Protein AF-A0A2H5MV19-F1 (afdb_monomer_lite)

Organism: Citrus unshiu (NCBI:txid55188)

Radius of gyration: 17.65 Å; chains: 1; bounding box: 37×35×42 Å

InterPro domains:
  IPR004316 Sugar transporter SWEET repeat [PF03083] (7-76)
  IPR047664 Sugar transporter SWEET [PTHR10791] (6-75)

Foldseek 3Di:
DPDPVVPVVVCVVVVPPPDPDLVVLVVLLVVLVVQLVCLPCVNPNPSVVSNVVSVVSNVVSVVVVVVVVVVVVVVVVD

Sequence (78 aa):
MVTHRATFWRIIRKKDVEEFHPYAYIAACLNCMFWILYGLPVVHPDSTLVITINAVGLALELIYLSIFCLYDRQKRGR

pLDDT: mean 78.72, std 17.38, range [39.91, 96.75]

Structure (mmCIF, N/CA/C/O backbone):
data_AF-A0A2H5MV19-F1
#
_entry.id   AF-A0A2H5MV19-F1
#
loop_
_atom_site.group_PDB
_atom_site.id
_atom_site.type_symbol
_atom_site.label_atom_id
_atom_site.label_alt_id
_atom_site.label_comp_id
_atom_site.label_asym_id
_atom_site.label_entity_id
_atom_site.label_seq_id
_atom_site.pdbx_PDB_ins_code
_atom_site.Cartn_x
_atom_site.Cartn_y
_atom_site.Cartn_z
_atom_site.occupancy
_atom_site.B_iso_or_equiv
_atom_site.auth_seq_id
_atom_site.auth_comp_id
_atom_site.auth_asym_id
_atom_site.auth_atom_id
_atom_site.pdbx_PDB_model_num
ATOM 1 N N . MET A 1 1 ? 16.609 -19.418 27.398 1.00 39.91 1 MET A N 1
ATOM 2 C CA . MET A 1 1 ? 15.826 -19.901 26.239 1.00 39.91 1 MET A CA 1
ATOM 3 C C . MET A 1 1 ? 14.409 -19.366 26.367 1.00 39.91 1 MET A C 1
ATOM 5 O O . MET A 1 1 ? 13.673 -19.833 27.223 1.00 39.91 1 MET A O 1
ATOM 9 N N . VAL A 1 2 ? 14.060 -18.326 25.606 1.00 49.12 2 VAL A N 1
ATOM 10 C CA . VAL A 1 2 ? 12.715 -17.728 25.625 1.00 49.12 2 VAL A CA 1
ATOM 11 C C . VAL A 1 2 ? 11.801 -18.588 24.753 1.00 49.12 2 VAL A C 1
ATOM 13 O O . VAL A 1 2 ? 11.987 -18.700 23.544 1.00 49.12 2 VAL A O 1
ATOM 16 N N . THR A 1 3 ? 10.847 -19.267 25.382 1.00 51.09 3 THR A N 1
ATOM 17 C CA . THR A 1 3 ? 9.955 -20.226 24.728 1.00 51.09 3 THR A CA 1
ATOM 18 C C . THR A 1 3 ? 8.859 -19.475 23.963 1.00 51.09 3 THR A C 1
ATOM 20 O O . THR A 1 3 ? 7.828 -19.123 24.527 1.00 51.09 3 THR A O 1
ATOM 23 N N . HIS A 1 4 ? 9.053 -19.262 22.658 1.00 57.47 4 HIS A N 1
ATOM 24 C CA . HIS A 1 4 ? 8.117 -18.588 21.733 1.00 57.47 4 HIS A CA 1
ATOM 25 C 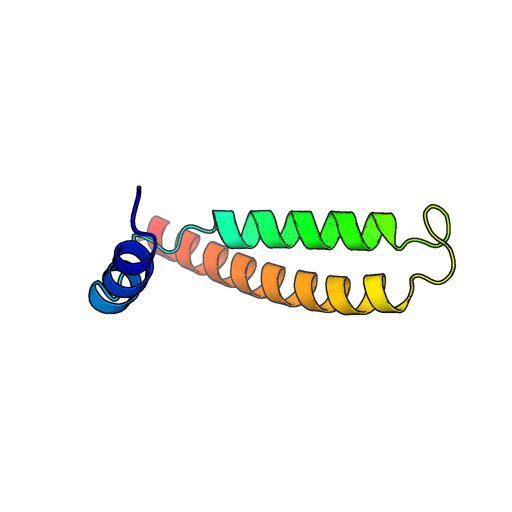C . HIS A 1 4 ? 6.674 -19.150 21.705 1.00 57.47 4 HIS A C 1
ATOM 27 O O . HIS A 1 4 ? 5.780 -18.545 21.115 1.00 57.47 4 HIS A O 1
ATOM 33 N N . ARG A 1 5 ? 6.412 -20.296 22.347 1.00 54.53 5 ARG A N 1
ATOM 34 C CA . ARG A 1 5 ? 5.109 -20.982 22.336 1.00 54.53 5 ARG A CA 1
ATOM 35 C C . ARG A 1 5 ? 4.031 -20.284 23.177 1.00 54.53 5 ARG A C 1
ATOM 37 O O . ARG A 1 5 ? 2.851 -20.451 22.890 1.00 54.53 5 ARG A O 1
ATOM 44 N N . ALA A 1 6 ? 4.404 -19.493 24.186 1.00 53.69 6 ALA A N 1
ATOM 45 C CA . ALA A 1 6 ? 3.434 -18.867 25.093 1.00 53.69 6 ALA A CA 1
ATOM 46 C C . ALA A 1 6 ? 2.781 -17.588 24.528 1.00 53.69 6 ALA A C 1
ATOM 48 O O . ALA A 1 6 ? 1.718 -17.185 24.998 1.00 53.69 6 ALA A O 1
ATOM 49 N N . THR A 1 7 ? 3.377 -16.955 23.513 1.00 61.91 7 THR A N 1
ATOM 50 C CA . THR A 1 7 ? 2.908 -15.656 23.001 1.00 61.91 7 THR A CA 1
ATOM 51 C C . THR A 1 7 ? 1.664 -15.801 22.124 1.00 61.91 7 THR A C 1
ATOM 53 O O . THR A 1 7 ? 0.664 -15.128 22.363 1.00 61.91 7 THR A O 1
ATOM 56 N N . PHE A 1 8 ? 1.680 -16.736 21.167 1.00 59.69 8 PHE A N 1
ATOM 57 C CA . PHE A 1 8 ? 0.558 -16.963 20.245 1.00 59.69 8 PHE A CA 1
ATOM 58 C C . PHE A 1 8 ? -0.712 -17.428 20.966 1.00 59.69 8 PHE A C 1
ATOM 60 O O . PHE A 1 8 ? -1.806 -16.937 20.697 1.00 59.69 8 PHE A O 1
ATOM 67 N N . TRP A 1 9 ? -0.568 -18.332 21.938 1.00 65.00 9 TRP A N 1
ATOM 68 C CA . TRP A 1 9 ? -1.702 -18.854 22.703 1.00 65.00 9 TRP A CA 1
ATOM 69 C C . TRP A 1 9 ? -2.351 -17.779 23.589 1.00 65.00 9 TRP A C 1
ATOM 71 O O . TRP A 1 9 ? -3.568 -17.772 23.770 1.00 65.00 9 TRP A O 1
ATOM 81 N N . ARG A 1 10 ? -1.555 -16.822 24.087 1.00 61.84 10 ARG A N 1
ATOM 82 C CA . ARG A 1 10 ? -2.037 -15.681 24.878 1.00 61.84 10 ARG A CA 1
ATOM 83 C C . ARG A 1 10 ? -2.833 -14.682 24.031 1.00 61.84 10 ARG A C 1
ATOM 85 O O . ARG A 1 10 ? -3.866 -14.210 24.497 1.00 61.84 10 ARG A O 1
ATOM 92 N N . ILE A 1 11 ? -2.393 -14.421 22.797 1.00 61.44 11 ILE A N 1
ATOM 93 C CA . ILE A 1 11 ? -3.080 -13.543 21.829 1.00 61.44 11 ILE A CA 1
ATOM 94 C C . ILE A 1 11 ? -4.459 -14.118 21.459 1.00 61.44 11 ILE A C 1
ATOM 96 O O . ILE A 1 11 ? -5.461 -13.412 21.501 1.00 61.44 11 ILE A O 1
ATOM 100 N N . ILE A 1 12 ? -4.539 -15.427 21.193 1.00 64.44 12 ILE A N 1
ATOM 101 C CA . ILE A 1 12 ? -5.799 -16.100 20.827 1.00 64.44 12 ILE A CA 1
ATOM 102 C C . ILE A 1 12 ? -6.793 -16.128 22.001 1.00 64.44 12 ILE A C 1
ATOM 104 O O . ILE A 1 12 ? -7.985 -15.885 21.814 1.00 64.44 12 ILE A O 1
ATOM 108 N N . ARG A 1 13 ? -6.321 -16.404 23.226 1.00 53.28 13 ARG A N 1
ATOM 109 C CA . ARG A 1 13 ? -7.179 -16.487 24.424 1.00 53.28 13 ARG A CA 1
ATOM 110 C C . ARG A 1 13 ? -7.731 -15.145 24.886 1.00 53.28 13 ARG A C 1
ATOM 112 O O . ARG A 1 13 ? -8.829 -15.128 25.433 1.00 53.28 13 ARG A O 1
ATOM 119 N N . LYS A 1 14 ? -6.984 -14.053 24.706 1.00 56.81 14 LYS A N 1
ATOM 120 C CA . LYS A 1 14 ? -7.463 -12.720 25.082 1.00 56.81 14 LYS A CA 1
ATOM 121 C C . LYS A 1 14 ? -8.610 -12.238 24.189 1.00 56.81 14 LYS A C 1
ATOM 123 O O . LYS A 1 14 ? -9.351 -11.376 24.638 1.00 56.81 14 LYS A O 1
ATOM 128 N N . LYS A 1 15 ? -8.791 -12.796 22.974 1.00 46.78 15 LYS A N 1
ATOM 129 C CA . LYS A 1 15 ? -9.731 -12.270 21.953 1.00 46.78 15 LYS A CA 1
ATOM 130 C C . LYS A 1 15 ? -9.601 -10.748 21.778 1.00 46.78 15 LYS A C 1
ATOM 132 O O . LYS A 1 15 ? -10.556 -10.063 21.434 1.00 46.78 15 LYS A O 1
ATOM 137 N N . ASP A 1 16 ? -8.401 -10.252 22.030 1.00 44.97 16 ASP A N 1
ATOM 138 C CA . ASP A 1 16 ? -8.074 -8.846 22.109 1.00 44.97 16 ASP A CA 1
ATOM 139 C C . ASP A 1 16 ? -6.792 -8.692 21.299 1.00 44.97 16 ASP A C 1
ATOM 141 O O . ASP A 1 16 ? -5.704 -9.096 21.715 1.00 44.97 16 ASP A O 1
ATOM 145 N N . VAL A 1 17 ? -6.951 -8.213 20.070 1.00 52.66 17 VAL A N 1
ATOM 146 C CA . VAL A 1 17 ? -5.910 -7.413 19.429 1.00 52.66 17 VAL A CA 1
ATOM 147 C C . VAL A 1 17 ? -6.033 -6.086 20.159 1.00 52.66 17 VAL A C 1
ATOM 149 O O . VAL A 1 17 ? -6.920 -5.328 19.794 1.00 52.66 17 VAL A O 1
ATOM 152 N N . GLU A 1 18 ? -5.280 -5.929 21.256 1.00 49.34 18 GLU A N 1
ATOM 153 C CA . GLU A 1 18 ? -5.380 -4.874 22.290 1.00 49.34 18 GLU A CA 1
ATOM 154 C C . GLU A 1 18 ? -5.520 -3.451 21.703 1.00 49.34 18 GLU A C 1
ATOM 156 O O . GLU A 1 18 ? -4.589 -2.670 21.768 1.00 49.34 18 GLU A O 1
ATOM 161 N N . GLU A 1 19 ? -6.692 -3.102 21.165 1.00 50.72 19 GLU A N 1
ATOM 162 C CA . GLU A 1 19 ? -6.970 -1.966 20.269 1.00 50.72 19 GLU A CA 1
ATOM 163 C C . GLU A 1 19 ? -6.599 -2.218 18.791 1.00 50.72 19 GLU A C 1
ATOM 165 O O . GLU A 1 19 ? -5.438 -2.367 18.410 1.00 50.72 19 GLU A O 1
ATOM 170 N N . PHE A 1 20 ? -7.608 -2.208 17.910 1.00 56.53 20 PHE A N 1
ATOM 171 C CA . PHE A 1 20 ? -7.446 -2.142 16.452 1.00 56.53 20 PHE A CA 1
ATOM 172 C C . PHE A 1 20 ? -6.757 -0.823 16.068 1.00 56.53 20 PHE A C 1
ATOM 174 O O . PHE A 1 20 ? -7.398 0.156 15.687 1.00 56.53 20 PHE A O 1
ATOM 181 N N . HIS A 1 21 ? -5.438 -0.766 16.215 1.00 66.56 21 HIS A N 1
ATOM 182 C CA . HIS A 1 21 ? -4.676 0.424 15.889 1.00 66.56 21 HIS A CA 1
ATOM 183 C C . HIS A 1 21 ? -4.394 0.433 14.376 1.00 66.56 21 HIS A C 1
ATOM 185 O O . HIS A 1 21 ? -3.821 -0.530 13.857 1.00 66.56 21 HIS A O 1
ATOM 191 N N . PRO A 1 22 ? -4.731 1.508 13.635 1.00 76.19 22 PRO A N 1
ATOM 192 C CA . PRO A 1 22 ? -4.554 1.573 12.179 1.00 76.19 22 PRO A CA 1
ATOM 193 C C . PRO A 1 22 ? -3.092 1.482 11.722 1.00 76.19 22 PRO A C 1
ATOM 195 O O . PRO A 1 22 ? -2.838 1.394 10.527 1.00 76.19 22 PRO A O 1
ATOM 198 N N . TYR A 1 23 ? -2.116 1.486 12.637 1.00 81.44 23 TYR A N 1
ATOM 199 C CA . TYR A 1 23 ? -0.689 1.464 12.315 1.00 81.44 23 TYR A CA 1
ATOM 200 C C 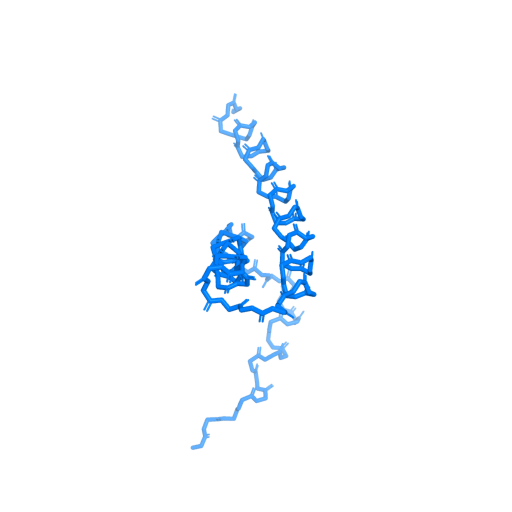. TYR A 1 23 ? -0.268 0.259 11.476 1.00 81.44 23 TYR A C 1
ATOM 202 O O . TYR A 1 23 ? 0.554 0.422 10.580 1.00 81.44 23 TYR A O 1
ATOM 210 N N . ALA A 1 24 ? -0.839 -0.924 11.722 1.00 85.19 24 ALA A N 1
ATOM 211 C CA . ALA A 1 24 ? -0.535 -2.111 10.923 1.00 85.19 24 ALA A CA 1
ATOM 212 C C . ALA A 1 24 ? -0.991 -1.939 9.462 1.00 85.19 24 ALA A C 1
ATOM 214 O O . ALA A 1 24 ? -0.229 -2.227 8.544 1.00 85.19 24 ALA A O 1
ATOM 215 N N . TYR A 1 25 ? -2.186 -1.380 9.263 1.00 86.62 25 TYR A N 1
ATOM 216 C CA . TYR A 1 25 ? -2.768 -1.096 7.947 1.00 86.62 25 TYR A CA 1
ATOM 217 C C . TYR A 1 25 ? -2.030 0.042 7.225 1.00 86.62 25 TYR A C 1
ATOM 219 O O . TYR A 1 25 ? -1.757 -0.027 6.032 1.00 86.62 25 TYR A O 1
ATOM 227 N N . ILE A 1 26 ? -1.610 1.080 7.959 1.00 89.19 26 ILE A N 1
ATOM 228 C CA . ILE A 1 26 ? -0.757 2.152 7.420 1.00 89.19 26 ILE A CA 1
ATOM 229 C C . ILE A 1 26 ? 0.602 1.587 6.983 1.00 89.19 26 ILE A C 1
ATOM 231 O O . ILE A 1 26 ? 1.077 1.904 5.893 1.00 89.19 26 ILE A O 1
ATOM 235 N N . ALA A 1 27 ? 1.222 0.731 7.799 1.00 91.31 27 ALA A N 1
ATOM 236 C CA . ALA A 1 27 ? 2.486 0.085 7.456 1.00 91.31 27 ALA A CA 1
ATOM 237 C C . ALA A 1 27 ? 2.345 -0.834 6.231 1.00 91.31 27 ALA A C 1
ATOM 239 O O . ALA A 1 27 ? 3.213 -0.822 5.359 1.00 91.31 27 ALA A O 1
ATOM 240 N N . ALA A 1 28 ? 1.241 -1.579 6.126 1.00 91.19 28 ALA A N 1
ATOM 241 C CA . ALA A 1 28 ? 0.934 -2.415 4.969 1.00 91.19 28 ALA A CA 1
ATOM 242 C C . ALA A 1 28 ? 0.718 -1.580 3.694 1.00 91.19 28 ALA A C 1
ATOM 244 O O . ALA A 1 28 ? 1.315 -1.889 2.663 1.00 91.19 28 ALA A O 1
ATOM 245 N N . CYS A 1 29 ? -0.023 -0.468 3.779 1.00 93.50 29 CYS A N 1
ATOM 246 C CA . CYS A 1 29 ? -0.151 0.516 2.699 1.00 93.50 29 CYS A CA 1
ATOM 247 C C . CYS A 1 29 ? 1.216 1.000 2.201 1.00 93.50 29 CYS A C 1
ATOM 249 O O . CYS A 1 29 ? 1.484 0.960 1.000 1.00 93.50 29 CYS A O 1
ATOM 251 N N . LEU A 1 30 ? 2.094 1.431 3.115 1.00 94.12 30 LEU A N 1
ATOM 252 C CA . LEU A 1 30 ? 3.439 1.899 2.768 1.00 94.12 30 LEU A CA 1
ATOM 253 C C . LEU A 1 30 ? 4.279 0.789 2.128 1.00 94.12 30 LEU A C 1
ATOM 255 O O . LEU A 1 30 ? 4.948 1.027 1.124 1.00 94.12 30 LEU A O 1
ATOM 259 N N . ASN A 1 31 ? 4.206 -0.433 2.661 1.00 94.12 31 ASN A N 1
ATOM 260 C CA . ASN A 1 31 ? 4.879 -1.597 2.095 1.00 94.12 31 ASN A CA 1
ATOM 261 C C . ASN A 1 31 ? 4.412 -1.870 0.655 1.00 94.12 31 ASN A C 1
ATOM 263 O O . ASN A 1 31 ? 5.245 -2.003 -0.240 1.00 94.12 31 ASN A O 1
ATOM 267 N N . CYS A 1 32 ? 3.100 -1.887 0.402 1.00 95.00 32 CYS A N 1
ATOM 268 C CA . CYS A 1 32 ? 2.565 -2.070 -0.947 1.00 95.00 32 CYS A CA 1
ATOM 269 C C . CYS A 1 32 ? 2.995 -0.941 -1.892 1.00 95.00 32 CYS A C 1
ATOM 271 O O . CYS A 1 32 ? 3.368 -1.210 -3.032 1.00 95.00 32 CYS A O 1
ATOM 273 N N . MET A 1 33 ? 3.016 0.309 -1.420 1.00 95.06 33 MET A N 1
ATOM 274 C CA . MET A 1 33 ? 3.517 1.452 -2.189 1.00 95.06 33 MET A CA 1
ATOM 275 C C . MET A 1 33 ? 4.987 1.275 -2.589 1.00 95.06 33 MET A C 1
ATOM 277 O O . MET A 1 33 ? 5.327 1.478 -3.754 1.00 95.06 33 MET A O 1
ATOM 281 N N . PHE A 1 34 ? 5.851 0.841 -1.667 1.00 95.81 34 PHE A N 1
ATOM 282 C CA . PHE A 1 34 ? 7.259 0.583 -1.977 1.00 95.81 34 PHE A CA 1
ATO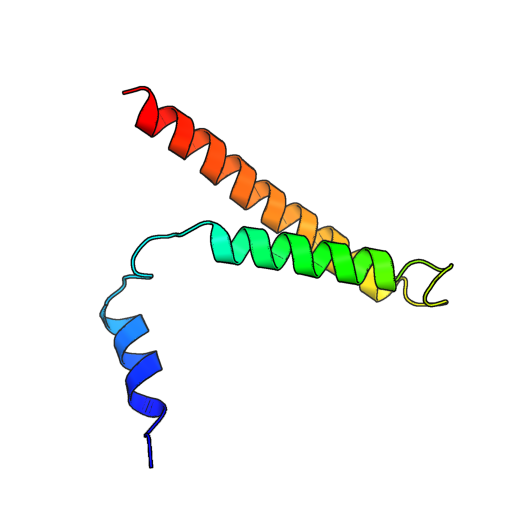M 283 C C . PHE A 1 34 ? 7.443 -0.560 -2.976 1.00 95.81 34 PHE A C 1
ATOM 285 O O . PHE A 1 34 ? 8.260 -0.439 -3.886 1.00 95.81 34 PHE A O 1
ATOM 292 N N . TRP A 1 35 ? 6.658 -1.632 -2.871 1.00 94.44 35 TRP A N 1
ATOM 293 C CA . TRP A 1 35 ? 6.714 -2.734 -3.833 1.00 94.44 35 TRP A CA 1
ATOM 294 C C . TRP A 1 35 ? 6.216 -2.349 -5.227 1.00 94.44 35 TRP A C 1
ATOM 296 O O . TRP A 1 35 ? 6.773 -2.813 -6.221 1.00 94.44 35 TRP A O 1
ATOM 306 N N . ILE A 1 36 ? 5.207 -1.479 -5.322 1.00 93.94 36 ILE A N 1
ATOM 307 C CA . ILE A 1 36 ? 4.752 -0.933 -6.606 1.00 93.94 36 ILE A CA 1
ATOM 308 C C . ILE A 1 36 ? 5.848 -0.064 -7.226 1.00 93.94 36 ILE A C 1
ATOM 310 O O . ILE A 1 36 ? 6.152 -0.239 -8.403 1.00 93.94 36 ILE A O 1
ATOM 314 N N . LEU A 1 37 ? 6.471 0.826 -6.443 1.00 94.06 37 LEU A N 1
ATOM 315 C CA . LEU A 1 37 ? 7.585 1.662 -6.906 1.00 94.06 37 LEU A CA 1
ATOM 316 C C . LEU A 1 37 ? 8.778 0.819 -7.371 1.00 94.06 37 LEU A C 1
ATOM 318 O O . LEU A 1 37 ? 9.359 1.109 -8.413 1.00 94.06 37 LEU A O 1
ATOM 322 N N . TYR A 1 38 ? 9.110 -0.240 -6.632 1.00 92.50 38 TYR A N 1
ATOM 323 C CA . TYR A 1 38 ? 10.146 -1.198 -7.010 1.00 92.50 38 TYR A CA 1
ATOM 324 C C . TYR A 1 38 ? 9.806 -1.944 -8.306 1.00 92.50 38 TYR A C 1
ATOM 326 O O . TYR A 1 38 ? 10.674 -2.137 -9.152 1.00 92.50 38 TYR A O 1
ATOM 334 N N . GLY A 1 39 ? 8.546 -2.345 -8.481 1.00 91.31 39 GLY A N 1
ATOM 335 C CA . GLY A 1 39 ? 8.105 -3.104 -9.648 1.00 91.31 39 GLY A CA 1
ATOM 336 C C . GLY A 1 39 ? 8.022 -2.293 -10.944 1.00 91.31 39 GLY A C 1
ATOM 337 O O . GLY A 1 39 ? 7.824 -2.891 -12.001 1.00 91.31 39 GLY A O 1
ATOM 338 N N . LEU A 1 40 ? 8.143 -0.958 -10.887 1.00 92.56 40 LEU A N 1
ATOM 339 C CA . LEU A 1 40 ? 8.103 -0.102 -12.073 1.00 92.56 40 LEU A CA 1
ATOM 340 C C . LEU A 1 40 ? 9.199 -0.498 -13.074 1.00 92.56 40 LEU A C 1
ATOM 342 O O . LEU A 1 40 ? 10.338 -0.723 -12.668 1.00 92.56 40 LEU A O 1
ATOM 346 N N . PRO A 1 41 ? 8.917 -0.467 -14.390 1.00 86.75 41 PRO A N 1
ATOM 347 C CA . PRO A 1 41 ? 9.858 -0.920 -15.419 1.00 86.75 41 PRO A CA 1
ATOM 348 C C . PRO A 1 41 ? 11.152 -0.092 -15.486 1.00 86.75 41 PRO A C 1
ATOM 350 O O . PRO A 1 41 ? 12.151 -0.565 -16.015 1.00 86.75 41 PRO A O 1
ATOM 353 N N . VAL A 1 42 ? 11.146 1.127 -14.934 1.00 90.06 42 VAL A N 1
ATOM 354 C CA . VAL A 1 42 ? 12.340 1.981 -14.785 1.00 90.06 42 VAL A CA 1
ATOM 355 C C . VAL A 1 42 ? 13.295 1.453 -13.706 1.00 90.06 42 VAL A C 1
ATOM 357 O O . VAL A 1 42 ? 14.498 1.667 -13.805 1.00 90.06 42 VAL A O 1
ATOM 360 N N . VAL A 1 43 ? 12.769 0.785 -12.675 1.00 90.00 43 VAL A N 1
ATOM 361 C CA . VAL A 1 43 ? 13.540 0.274 -11.531 1.00 90.00 43 VAL A CA 1
ATOM 362 C C . VAL A 1 43 ? 13.838 -1.210 -11.702 1.00 90.00 43 VAL A C 1
ATOM 364 O O . VAL A 1 43 ? 14.989 -1.623 -11.578 1.00 90.00 43 VAL A O 1
ATOM 367 N N . HIS A 1 44 ? 12.810 -2.006 -12.002 1.00 85.94 44 HIS A N 1
ATOM 368 C CA . HIS A 1 44 ? 12.941 -3.436 -12.223 1.00 85.94 44 HIS A CA 1
ATOM 369 C C . HIS A 1 44 ? 12.095 -3.878 -13.429 1.00 85.94 44 HIS A C 1
ATOM 371 O O . HIS A 1 44 ? 10.868 -3.973 -13.319 1.00 85.94 44 HIS A O 1
ATOM 377 N N . PRO A 1 45 ? 12.724 -4.173 -14.582 1.00 86.19 45 PRO A N 1
ATOM 378 C CA . PRO A 1 45 ? 12.010 -4.713 -15.732 1.00 86.19 45 PRO A CA 1
ATOM 379 C C . PRO A 1 45 ? 11.360 -6.070 -15.402 1.00 86.19 45 PRO A C 1
ATOM 381 O O . PRO A 1 45 ? 11.798 -6.779 -14.494 1.00 86.19 45 PRO A O 1
ATOM 384 N N . ASP A 1 46 ? 10.276 -6.394 -16.1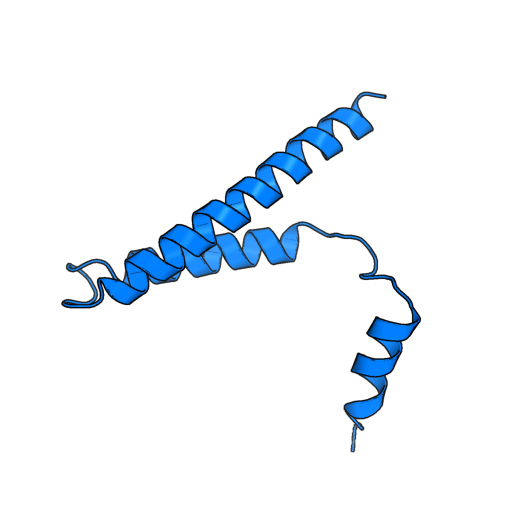12 1.00 87.75 46 ASP A N 1
ATOM 385 C CA . ASP A 1 46 ? 9.512 -7.653 -16.021 1.00 87.75 46 ASP A CA 1
ATOM 386 C C . ASP A 1 46 ? 8.848 -7.981 -14.662 1.00 87.75 46 ASP A C 1
ATOM 388 O O . ASP A 1 46 ? 8.402 -9.102 -14.423 1.00 87.75 46 ASP A O 1
ATOM 392 N N . SER A 1 47 ? 8.675 -6.987 -13.786 1.00 89.69 47 SER A N 1
ATOM 393 C CA . SER A 1 47 ? 8.050 -7.142 -12.457 1.00 89.69 47 SER A CA 1
ATOM 394 C C . SER A 1 47 ? 6.537 -6.857 -12.421 1.00 89.69 47 SER A C 1
ATOM 396 O O . SER A 1 47 ? 5.987 -6.439 -11.399 1.00 89.69 47 SER A O 1
ATOM 398 N N . THR A 1 48 ? 5.814 -7.105 -13.517 1.00 89.38 48 THR A N 1
ATOM 399 C CA . THR A 1 48 ? 4.380 -6.767 -13.644 1.00 89.38 48 THR A CA 1
ATOM 400 C C . THR A 1 48 ? 3.510 -7.483 -12.609 1.00 89.38 48 THR A C 1
ATOM 402 O O . THR A 1 48 ? 2.599 -6.880 -12.043 1.00 89.38 48 THR A O 1
ATOM 405 N N . LEU A 1 49 ? 3.819 -8.748 -12.297 1.00 91.06 49 LEU A N 1
ATOM 406 C CA . LEU A 1 49 ? 3.085 -9.516 -11.287 1.00 91.06 49 LEU A CA 1
ATOM 407 C C . LEU A 1 49 ? 3.197 -8.864 -9.901 1.00 91.06 49 LEU A C 1
ATOM 409 O O . LEU A 1 49 ? 2.187 -8.728 -9.213 1.00 91.06 49 LEU A O 1
ATOM 413 N N . VAL A 1 50 ? 4.394 -8.388 -9.536 1.00 92.25 50 VAL A N 1
ATOM 414 C CA . VAL A 1 50 ? 4.674 -7.706 -8.260 1.00 92.25 50 VAL A CA 1
ATOM 415 C C . VAL A 1 50 ? 3.867 -6.416 -8.141 1.00 92.25 50 VAL A C 1
ATOM 417 O O . VAL A 1 50 ? 3.290 -6.161 -7.083 1.00 92.25 50 VAL A O 1
ATOM 420 N N . ILE A 1 51 ? 3.752 -5.639 -9.223 1.00 93.94 51 ILE A N 1
ATOM 421 C CA . ILE A 1 51 ? 2.878 -4.459 -9.252 1.00 93.94 51 ILE A CA 1
ATOM 422 C C . ILE A 1 51 ? 1.425 -4.876 -9.021 1.00 93.94 51 ILE A C 1
ATOM 424 O O . ILE A 1 51 ? 0.767 -4.314 -8.153 1.00 93.94 51 ILE A O 1
ATOM 428 N N . THR A 1 52 ? 0.913 -5.856 -9.773 1.00 95.06 52 THR A N 1
ATOM 429 C CA . THR A 1 52 ? -0.518 -6.207 -9.721 1.00 95.06 52 THR A CA 1
ATOM 430 C C . THR A 1 52 ? -0.962 -6.712 -8.348 1.00 95.06 52 THR A C 1
ATOM 432 O O . THR A 1 52 ? -1.973 -6.242 -7.830 1.00 95.06 52 THR A O 1
ATOM 435 N N . ILE A 1 53 ? -0.190 -7.600 -7.710 1.00 95.81 53 ILE A N 1
ATOM 436 C CA . ILE A 1 53 ? -0.522 -8.113 -6.374 1.00 95.81 53 ILE A CA 1
ATOM 437 C C . ILE A 1 53 ? -0.467 -7.012 -5.312 1.00 95.81 53 ILE A C 1
ATOM 439 O O . ILE A 1 53 ? -1.375 -6.910 -4.486 1.00 95.81 53 ILE A O 1
ATOM 443 N N . ASN A 1 54 ? 0.547 -6.143 -5.359 1.00 95.38 54 ASN A N 1
ATOM 444 C CA . ASN A 1 54 ? 0.663 -5.045 -4.402 1.00 95.38 54 ASN A CA 1
ATOM 445 C C . ASN A 1 54 ? -0.358 -3.933 -4.664 1.00 95.38 54 ASN A C 1
ATOM 447 O O . ASN A 1 54 ? -0.786 -3.289 -3.715 1.00 95.38 54 ASN A O 1
ATOM 451 N N . ALA A 1 55 ? -0.810 -3.736 -5.905 1.00 95.38 55 ALA A N 1
ATOM 452 C CA . ALA A 1 55 ? -1.892 -2.808 -6.225 1.00 95.38 55 ALA A CA 1
ATOM 453 C C . ALA A 1 55 ? -3.238 -3.281 -5.654 1.00 95.38 55 ALA A C 1
ATOM 455 O O . ALA A 1 55 ? -3.972 -2.480 -5.076 1.00 95.38 55 ALA A O 1
ATOM 456 N N . VAL A 1 56 ? -3.543 -4.581 -5.752 1.00 96.75 56 VAL A N 1
ATOM 457 C CA . VAL A 1 56 ? -4.739 -5.159 -5.114 1.00 96.75 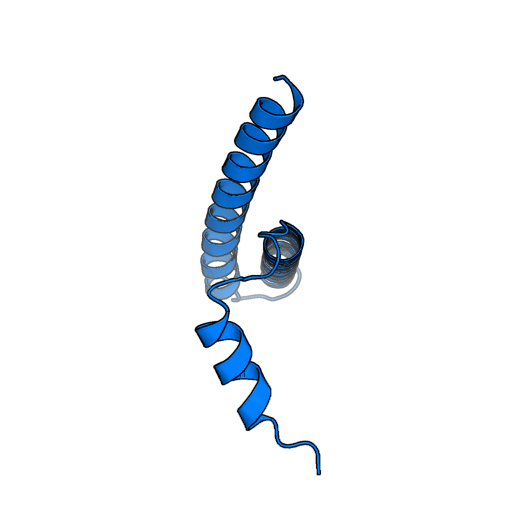56 VAL A CA 1
ATOM 458 C C . VAL A 1 56 ? -4.634 -5.068 -3.589 1.00 96.75 56 VAL A C 1
ATOM 460 O O . VAL A 1 56 ? -5.594 -4.659 -2.939 1.00 96.75 56 VAL A O 1
ATOM 463 N N . GLY A 1 57 ? -3.463 -5.382 -3.023 1.00 93.38 57 GLY A N 1
ATOM 464 C CA . GLY A 1 57 ? -3.194 -5.216 -1.592 1.00 93.38 57 GLY A CA 1
ATOM 465 C C . GLY A 1 57 ? -3.414 -3.776 -1.127 1.00 93.38 57 GLY A C 1
ATOM 466 O O . GLY A 1 57 ? -4.188 -3.538 -0.206 1.00 93.38 57 GLY A O 1
ATOM 467 N N . LEU A 1 58 ? -2.835 -2.803 -1.834 1.00 95.69 58 LEU A N 1
ATOM 468 C CA . LEU A 1 58 ? -3.000 -1.379 -1.543 1.00 95.69 58 LEU A CA 1
ATOM 469 C C . LEU A 1 58 ? -4.472 -0.946 -1.587 1.00 95.69 58 LEU A C 1
ATOM 471 O O . LEU A 1 58 ? -4.911 -0.193 -0.722 1.00 95.69 58 LEU A O 1
ATOM 475 N N . ALA A 1 59 ? -5.252 -1.430 -2.559 1.00 96.38 59 ALA A N 1
ATOM 476 C CA . ALA A 1 59 ? -6.676 -1.118 -2.644 1.00 96.38 59 ALA A CA 1
ATOM 477 C C . ALA A 1 59 ? -7.455 -1.621 -1.414 1.00 96.38 59 ALA A C 1
ATOM 479 O O . ALA A 1 59 ? -8.277 -0.886 -0.868 1.00 96.38 59 ALA A O 1
ATOM 480 N N . LEU A 1 60 ? -7.175 -2.841 -0.946 1.00 93.50 60 LEU A N 1
ATOM 481 C CA . LEU A 1 60 ? -7.816 -3.410 0.245 1.00 93.50 60 LEU A CA 1
ATOM 482 C C . LEU A 1 60 ? -7.443 -2.648 1.524 1.00 93.50 60 LEU A C 1
ATOM 484 O O . LEU A 1 60 ? -8.324 -2.320 2.320 1.00 93.50 60 LEU A O 1
ATOM 488 N N . GLU A 1 61 ? -6.162 -2.320 1.695 1.00 93.00 61 GLU A N 1
ATOM 489 C CA . GLU A 1 61 ? -5.667 -1.555 2.845 1.00 93.00 61 GLU A CA 1
ATOM 490 C C . GLU A 1 61 ? -6.272 -0.138 2.885 1.00 93.00 61 GLU A C 1
ATOM 492 O O . GLU A 1 61 ? -6.713 0.335 3.936 1.00 93.00 61 GLU A O 1
ATOM 497 N N . LEU A 1 62 ? -6.393 0.524 1.728 1.00 92.75 62 LEU A N 1
ATOM 498 C CA . LEU A 1 62 ? -7.051 1.828 1.611 1.00 92.75 62 LEU A CA 1
ATOM 499 C C . LEU A 1 62 ? -8.548 1.762 1.929 1.00 92.75 62 LEU A C 1
ATOM 501 O O . LEU A 1 62 ? -9.056 2.652 2.612 1.00 92.75 62 LEU A O 1
ATOM 505 N N . ILE A 1 63 ? -9.258 0.715 1.487 1.00 93.69 63 ILE A N 1
ATOM 506 C CA . ILE A 1 63 ? -10.663 0.501 1.864 1.00 93.69 63 ILE A CA 1
ATOM 507 C C . ILE A 1 63 ? -10.768 0.376 3.384 1.00 93.69 63 ILE A C 1
ATOM 509 O O . ILE A 1 63 ? -11.572 1.077 3.999 1.00 93.69 63 ILE A O 1
ATOM 513 N N . TYR A 1 64 ? -9.921 -0.442 4.008 1.00 88.88 64 TYR A N 1
ATOM 514 C CA . TYR A 1 64 ? -9.935 -0.619 5.455 1.00 88.88 64 TYR A CA 1
ATOM 515 C C . TYR A 1 64 ? -9.681 0.699 6.205 1.00 88.88 64 TYR A C 1
ATOM 517 O O . TYR A 1 64 ? -10.465 1.084 7.076 1.00 88.88 64 TYR A O 1
ATOM 525 N N . LEU A 1 65 ? -8.633 1.438 5.828 1.00 89.62 65 LEU A N 1
ATOM 526 C CA . LEU A 1 65 ? -8.306 2.734 6.429 1.00 89.62 65 LEU A CA 1
ATOM 527 C C . LEU A 1 65 ? -9.397 3.784 6.196 1.00 89.62 65 LEU A C 1
ATOM 529 O O . LEU A 1 65 ? -9.657 4.600 7.082 1.00 89.62 65 LEU A O 1
ATOM 533 N N . SER A 1 66 ? -10.061 3.761 5.037 1.00 89.81 66 SER A N 1
ATOM 534 C CA . SER A 1 66 ? -11.170 4.672 4.742 1.00 89.81 66 SER A CA 1
ATOM 535 C C . SER A 1 66 ? -12.360 4.427 5.671 1.00 89.81 66 SER A C 1
ATOM 537 O O . SER A 1 66 ? -12.884 5.374 6.257 1.00 89.81 66 SER A O 1
ATOM 539 N N . ILE A 1 67 ? -12.723 3.158 5.892 1.00 88.44 67 ILE A N 1
ATOM 540 C CA . ILE A 1 67 ? -13.769 2.761 6.837 1.00 88.44 67 ILE A CA 1
ATOM 541 C C . ILE A 1 67 ? -13.360 3.189 8.248 1.00 88.44 67 ILE A C 1
ATOM 543 O O . ILE A 1 67 ? -14.130 3.865 8.929 1.00 88.44 67 ILE A O 1
ATOM 547 N N . PHE A 1 68 ? -12.132 2.873 8.667 1.00 85.38 68 PHE A N 1
ATOM 548 C CA . PHE A 1 68 ? -11.617 3.255 9.979 1.00 85.38 68 PHE A CA 1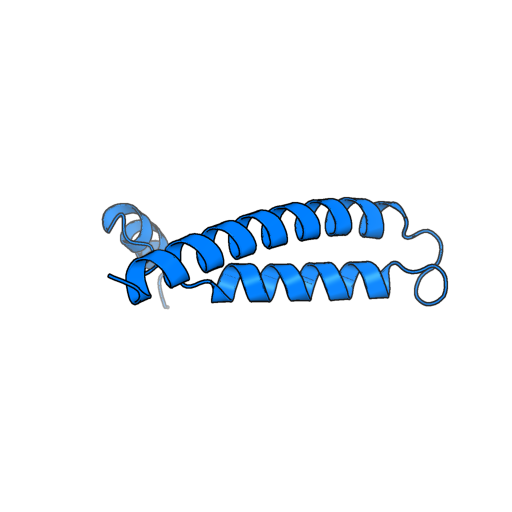
ATOM 549 C C . PHE A 1 68 ? -11.720 4.772 10.219 1.00 85.38 68 PHE A C 1
ATOM 551 O O . PHE A 1 68 ? -12.258 5.202 11.236 1.00 85.38 68 PHE A O 1
ATOM 558 N N . CYS A 1 69 ? -11.284 5.590 9.257 1.00 86.00 69 CYS A N 1
ATOM 559 C CA . CYS A 1 69 ? -11.315 7.050 9.357 1.00 86.00 69 CYS A CA 1
ATOM 560 C C . CYS A 1 69 ? -12.748 7.611 9.428 1.00 86.00 69 CYS A C 1
ATOM 562 O O . CYS A 1 69 ? -13.018 8.532 10.202 1.00 86.00 69 CYS A O 1
ATOM 564 N N . LEU A 1 70 ? -13.688 7.048 8.658 1.00 87.94 70 LEU A N 1
ATOM 565 C CA . LEU A 1 70 ? -15.098 7.451 8.699 1.00 87.94 70 LEU A CA 1
ATOM 566 C C . LEU A 1 70 ? -15.731 7.170 10.069 1.00 87.94 70 LEU A C 1
ATOM 568 O O . LEU A 1 70 ? -16.370 8.053 10.647 1.00 87.94 70 LEU A O 1
ATOM 572 N N . TYR A 1 71 ? -15.525 5.968 10.610 1.00 80.56 71 TYR A N 1
ATOM 573 C CA . TYR A 1 71 ? -16.078 5.581 11.909 1.00 80.56 71 TYR A CA 1
ATOM 574 C C . TYR A 1 71 ? -15.412 6.313 13.079 1.00 80.56 71 TYR A C 1
ATOM 576 O O . TYR A 1 71 ? -16.112 6.714 14.011 1.00 80.56 71 TYR A O 1
ATOM 584 N N . ASP A 1 72 ? -14.098 6.544 13.029 1.00 78.94 72 ASP A N 1
ATOM 585 C CA . ASP A 1 72 ? -13.386 7.319 14.051 1.00 78.94 72 ASP A CA 1
ATOM 586 C C . ASP A 1 72 ? -13.880 8.775 14.100 1.00 78.94 72 ASP A C 1
ATOM 588 O O . ASP A 1 72 ? -14.244 9.285 15.163 1.00 78.94 72 ASP A O 1
ATOM 592 N N . ARG A 1 73 ? -14.047 9.418 12.933 1.00 71.69 73 ARG A N 1
ATOM 593 C CA . ARG A 1 73 ? -14.655 10.758 12.839 1.00 71.69 73 ARG A CA 1
ATOM 594 C C . ARG A 1 73 ? -16.069 10.800 13.415 1.00 71.69 73 ARG A C 1
ATOM 596 O O . ARG A 1 73 ? -16.420 11.769 14.084 1.00 71.69 73 ARG A O 1
ATOM 603 N N . GLN A 1 74 ? -16.876 9.768 13.174 1.00 67.56 74 GLN A N 1
ATOM 604 C CA . GLN A 1 74 ? -18.244 9.694 13.690 1.00 67.56 74 GLN A CA 1
ATOM 605 C C . GLN A 1 74 ? -18.287 9.482 15.213 1.00 67.56 74 GLN A C 1
ATOM 607 O O . GLN A 1 74 ? -19.210 9.960 15.871 1.00 67.56 74 GLN A O 1
ATOM 612 N N . LYS A 1 75 ? -17.293 8.790 15.783 1.00 59.50 75 LYS A N 1
ATOM 613 C CA . LYS A 1 75 ? -17.168 8.564 17.230 1.00 59.50 75 LYS A CA 1
ATOM 614 C C . LYS A 1 75 ? -16.657 9.802 17.971 1.00 59.50 75 LYS A C 1
ATOM 616 O O . LYS A 1 75 ? -17.057 10.022 19.103 1.00 59.50 75 LYS A O 1
ATOM 621 N N . ARG A 1 76 ? -15.815 10.615 17.326 1.00 57.69 76 ARG A N 1
ATOM 622 C CA . ARG A 1 76 ? -15.273 11.869 17.880 1.00 57.69 76 ARG A CA 1
ATOM 623 C C . ARG A 1 76 ? -16.244 13.058 17.796 1.00 57.69 76 ARG A C 1
ATOM 625 O O . ARG A 1 76 ? -16.009 14.073 18.441 1.00 57.69 76 ARG A O 1
ATOM 632 N N . GLY A 1 77 ? -17.293 12.950 16.977 1.00 55.97 77 GLY A N 1
ATOM 633 C CA . GLY A 1 77 ? -18.347 13.960 16.807 1.00 55.97 77 GLY A CA 1
ATOM 634 C C . GLY A 1 77 ? -19.642 13.702 17.595 1.00 55.97 77 GLY A C 1
ATOM 635 O O . GLY A 1 77 ? -20.613 14.424 17.379 1.00 55.97 77 GLY A O 1
ATOM 636 N N . ARG A 1 78 ? -19.678 12.676 18.455 1.00 46.84 78 ARG A N 1
ATOM 637 C CA . ARG A 1 78 ? -20.726 12.418 19.459 1.00 46.84 78 ARG A CA 1
ATOM 638 C C . ARG A 1 78 ? -20.161 12.636 20.855 1.00 46.84 78 ARG A C 1
ATOM 640 O O . ARG A 1 78 ? -20.977 12.953 21.743 1.00 46.84 78 ARG A O 1
#

Secondary structure (DSSP, 8-state):
---THHHHHHHHHHT--SS--THHHHHHHHHHHHHHHHHSTTTSTT-HHHHHHHHHHHHHHHHHHHHHHHHHHHHHT-